Protein AF-A0A1G5F2G3-F1 (afdb_monomer)

pLDDT: mean 76.75, std 15.86, range [39.38, 96.19]

Secondary structure (DSSP, 8-state):
--HHHHHHHHHHHHHHHHHHHHHHHHHHHHHHHHHHHHHHHHHHHHHHHHHHHHHHHHHHHHHHHHHHHHHT-HHHHHHHHHHHHHHHHHHHHHHHHHHHHHHHHHHHHHHHHSSSTT-S---

Radius of gyration: 28.71 Å; Cα contacts (8 Å, |Δi|>4): 21; chains: 1; bounding box: 71×32×65 Å

Sequence (123 aa):
MSKSIKENFEDLSSTAKGYLESSIAYYKLDFFKKMMKITIDASHKLILAFFLLIGLLFISVAASIYIGNLVGSLSAGYLIMGGFYLILVVVSALTLKPVLRKIILQRASKSYFNDKNEIETDE

Mean predicted aligned error: 15.04 Å

Solvent-accessible surface area (backbone atoms only — not comparable to full-atom values): 6756 Å² total; per-residue (Å²): 130,67,67,63,58,54,54,53,49,53,54,48,52,54,52,50,49,57,53,45,59,65,51,45,61,58,47,56,51,52,51,50,52,52,52,52,51,49,51,52,53,50,50,54,50,49,55,52,49,49,55,49,50,52,53,49,50,53,51,51,52,50,50,22,49,53,48,0,59,75,73,73,34,57,70,58,13,48,52,53,48,51,51,51,51,52,52,50,50,54,53,46,58,65,52,47,56,58,50,51,50,49,54,52,48,53,56,51,45,55,62,57,55,68,64,56,79,78,75,76,78,95,125

Structure (mmCIF, N/CA/C/O backbone):
data_AF-A0A1G5F2G3-F1
#
_entry.id   AF-A0A1G5F2G3-F1
#
loop_
_atom_site.group_PDB
_atom_site.id
_atom_site.type_symbol
_atom_site.label_atom_id
_atom_site.label_alt_id
_atom_site.label_comp_id
_atom_site.label_asym_id
_atom_site.label_entity_id
_atom_site.label_seq_id
_atom_site.pdbx_PDB_ins_code
_atom_site.Cartn_x
_atom_site.Cartn_y
_atom_site.Cartn_z
_atom_site.occupancy
_atom_site.B_iso_or_equiv
_atom_site.auth_seq_id
_atom_site.auth_comp_id
_atom_site.auth_asym_id
_atom_site.auth_atom_id
_atom_site.pdbx_PDB_model_num
ATOM 1 N N . MET A 1 1 ? -54.123 11.818 38.159 1.00 49.19 1 MET A N 1
ATOM 2 C CA . MET A 1 1 ? -53.320 10.666 37.688 1.00 49.19 1 MET A CA 1
ATOM 3 C C . MET A 1 1 ? -51.927 11.047 37.151 1.00 49.19 1 MET A C 1
ATOM 5 O O . MET A 1 1 ? -51.162 10.155 36.839 1.00 49.19 1 MET A O 1
ATOM 9 N N . SER A 1 2 ? -51.538 12.332 37.087 1.00 52.75 2 SER A N 1
ATOM 10 C CA . SER A 1 2 ? -50.231 12.770 36.546 1.00 52.75 2 SER A CA 1
ATOM 11 C C . SER A 1 2 ? -49.096 12.928 37.574 1.00 52.75 2 SER A C 1
ATOM 13 O O . SER A 1 2 ? -47.935 12.975 37.179 1.00 52.75 2 SER A O 1
ATOM 15 N N . LYS A 1 3 ? -49.397 13.008 38.881 1.00 54.47 3 LYS A N 1
ATOM 16 C CA . LYS A 1 3 ? -48.377 13.180 39.937 1.00 54.47 3 LYS A CA 1
ATOM 17 C C . LYS A 1 3 ? -47.494 11.940 40.131 1.00 54.47 3 LYS A C 1
ATOM 19 O O . LYS A 1 3 ? -46.287 12.086 40.259 1.00 54.47 3 LYS A O 1
ATOM 24 N N . SER A 1 4 ? -48.072 10.744 40.031 1.00 57.44 4 SER A N 1
ATOM 25 C CA . SER A 1 4 ? -47.346 9.483 40.216 1.00 57.44 4 SER A CA 1
ATOM 26 C C . SER A 1 4 ? -46.343 9.191 39.098 1.00 57.44 4 SER A C 1
ATOM 28 O O . SER A 1 4 ? -45.301 8.605 39.359 1.00 57.44 4 SER A O 1
ATOM 30 N N . ILE A 1 5 ? -46.607 9.612 37.856 1.00 60.41 5 ILE A N 1
ATOM 31 C CA . ILE A 1 5 ? -45.654 9.422 36.748 1.00 60.41 5 ILE A CA 1
ATOM 32 C C . ILE A 1 5 ? -44.400 10.273 36.961 1.00 60.41 5 ILE A C 1
ATOM 34 O O . ILE A 1 5 ? -43.304 9.812 36.667 1.00 60.41 5 ILE A O 1
ATOM 38 N N . LYS A 1 6 ? -44.547 11.490 37.501 1.00 65.88 6 LYS A N 1
ATOM 39 C CA . LYS A 1 6 ? -43.419 12.394 37.754 1.00 65.88 6 LYS A CA 1
ATOM 40 C C . LYS A 1 6 ? -42.512 11.884 38.876 1.00 65.88 6 LYS A C 1
ATOM 42 O O . LYS A 1 6 ? -41.305 11.870 38.689 1.00 65.88 6 LYS A O 1
ATOM 47 N N . GLU A 1 7 ? -43.100 11.402 39.971 1.00 64.31 7 GLU A N 1
ATOM 48 C CA . GLU A 1 7 ? -42.361 10.816 41.101 1.00 64.31 7 GLU A CA 1
ATOM 49 C C . GLU A 1 7 ? -41.617 9.535 40.687 1.00 64.31 7 GLU A C 1
ATOM 51 O O . GLU A 1 7 ? -40.424 9.408 40.942 1.00 64.31 7 GLU A O 1
ATOM 56 N N . ASN A 1 8 ? -42.260 8.648 39.915 1.00 63.78 8 ASN A N 1
ATOM 57 C CA . ASN A 1 8 ? -41.592 7.458 39.373 1.00 63.78 8 ASN A CA 1
ATOM 58 C C . ASN A 1 8 ? -40.461 7.801 38.387 1.00 63.78 8 ASN A C 1
ATOM 60 O O . ASN A 1 8 ? -39.469 7.082 38.318 1.00 63.78 8 ASN A O 1
ATOM 64 N N . PHE A 1 9 ? -40.582 8.889 37.618 1.00 66.44 9 PHE A N 1
ATOM 65 C CA . PHE A 1 9 ? -39.520 9.334 36.706 1.00 66.44 9 PHE A CA 1
ATOM 66 C C . PHE A 1 9 ? -38.307 9.903 37.456 1.00 66.44 9 PHE A C 1
ATOM 68 O O . PHE A 1 9 ? -37.170 9.763 37.006 1.00 66.44 9 PHE A O 1
ATOM 75 N N . GLU A 1 10 ? -38.546 10.546 38.597 1.00 66.50 10 GLU A N 1
ATOM 76 C CA . GLU A 1 10 ? -37.519 11.162 39.437 1.00 66.50 10 GLU A CA 1
ATOM 77 C C . GLU A 1 10 ? -36.732 10.097 40.226 1.00 66.50 10 GLU A C 1
ATOM 79 O O . GLU A 1 10 ? -35.496 10.138 40.244 1.00 66.50 10 GLU A O 1
ATOM 84 N N . ASP A 1 11 ? -37.419 9.065 40.730 1.00 64.94 11 ASP A N 1
ATOM 85 C CA . ASP A 1 11 ? -36.814 7.888 41.375 1.00 64.94 11 ASP A CA 1
ATOM 86 C C . ASP A 1 11 ? -36.101 6.948 40.387 1.00 64.94 11 ASP A C 1
ATOM 88 O O . ASP A 1 11 ? -35.052 6.370 40.695 1.00 64.94 11 ASP A O 1
ATOM 92 N N . LEU A 1 12 ? -36.610 6.830 39.156 1.00 62.62 12 LEU A N 1
ATOM 93 C CA . LEU A 1 12 ? -35.933 6.079 38.096 1.00 62.62 12 LEU A CA 1
ATOM 94 C C . LEU A 1 12 ? -34.651 6.790 37.637 1.00 62.62 12 LEU A C 1
ATOM 96 O O . LEU A 1 12 ? -33.635 6.140 37.407 1.00 62.62 12 LEU A O 1
ATOM 100 N N . SER A 1 13 ? -34.663 8.125 37.567 1.00 64.81 13 SER A N 1
ATOM 101 C CA . SER A 1 13 ? -33.477 8.952 37.295 1.00 64.81 13 SER A CA 1
ATOM 102 C C . SER A 1 13 ? -32.416 8.827 38.396 1.00 64.81 13 SER A C 1
ATOM 104 O O . SER A 1 13 ? -31.224 8.724 38.093 1.00 64.81 13 SER A O 1
ATOM 106 N N . SER A 1 14 ? -32.823 8.819 39.671 1.00 62.28 14 SER A N 1
ATOM 107 C CA . SER A 1 14 ? -31.893 8.707 40.803 1.00 62.28 14 SER A CA 1
ATOM 108 C C . SER A 1 14 ? -31.253 7.315 40.881 1.00 62.28 14 SER A C 1
ATOM 110 O O . SER A 1 14 ? -30.034 7.199 41.025 1.00 62.28 14 SER A O 1
ATOM 112 N N . THR A 1 15 ? -32.042 6.261 40.658 1.00 61.03 15 THR A N 1
ATOM 113 C CA . THR A 1 15 ? -31.562 4.874 40.621 1.00 61.03 15 THR A CA 1
ATOM 114 C C . THR A 1 15 ? -30.669 4.629 39.401 1.00 61.03 15 THR A C 1
ATOM 116 O O . THR A 1 15 ? -29.587 4.055 39.529 1.00 61.03 15 THR A O 1
ATOM 119 N N . ALA A 1 16 ? -31.046 5.141 38.224 1.00 61.25 16 ALA A N 1
ATOM 120 C CA . ALA A 1 16 ? -30.221 5.058 37.020 1.00 61.25 16 ALA A CA 1
ATOM 121 C C . ALA A 1 16 ? -28.876 5.791 37.178 1.00 61.25 16 ALA A C 1
ATOM 123 O O . ALA A 1 16 ? -27.852 5.289 36.716 1.00 61.25 16 ALA A O 1
ATOM 124 N N . LYS A 1 17 ? -28.843 6.937 37.876 1.00 61.25 17 LYS A N 1
ATOM 125 C CA . LYS A 1 17 ? -27.594 7.646 38.210 1.00 61.25 17 LYS A CA 1
ATOM 126 C C . LYS A 1 17 ? -26.667 6.816 39.101 1.00 61.25 17 LYS A C 1
ATOM 128 O O . LYS A 1 17 ? -25.483 6.726 38.787 1.00 61.25 17 LYS A O 1
ATOM 133 N N . GLY A 1 18 ? -27.192 6.171 40.146 1.00 60.81 18 GLY A N 1
ATOM 134 C CA . GLY A 1 18 ? -26.396 5.312 41.037 1.00 60.81 18 GLY A CA 1
ATOM 135 C C . GLY A 1 18 ? -25.825 4.070 40.337 1.00 60.81 18 GLY A C 1
ATOM 136 O O . GLY A 1 18 ? -24.675 3.690 40.564 1.00 60.81 18 GLY A O 1
ATOM 137 N N . TYR A 1 19 ? -26.585 3.476 39.410 1.00 55.88 19 TYR A N 1
ATOM 138 C CA . TYR A 1 19 ? -26.115 2.359 3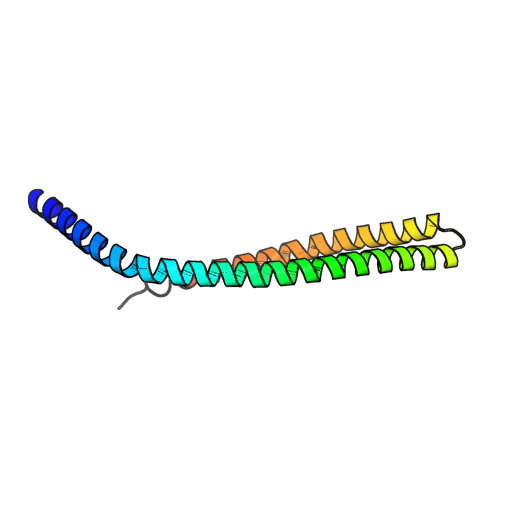8.579 1.00 55.88 19 TYR A CA 1
ATOM 139 C C . TYR A 1 19 ? -25.075 2.788 37.531 1.00 55.88 19 TYR A C 1
ATOM 141 O O . TYR A 1 19 ? -24.118 2.050 37.268 1.00 55.88 19 TYR A O 1
ATOM 149 N N . LEU A 1 20 ? -25.222 3.986 36.954 1.00 57.25 20 LEU A N 1
ATOM 150 C CA . LEU A 1 20 ? -24.245 4.563 36.029 1.00 57.25 20 LEU A CA 1
ATOM 151 C C . LEU A 1 20 ? -22.928 4.896 36.736 1.00 57.25 20 LEU A C 1
ATOM 153 O O . LEU A 1 20 ? -21.874 4.561 36.207 1.00 57.25 20 LEU A O 1
ATOM 157 N N . GLU A 1 21 ? -22.959 5.476 37.937 1.00 59.91 21 GLU A N 1
ATOM 158 C CA . GLU A 1 21 ? -21.746 5.779 38.712 1.00 59.91 21 GLU A CA 1
ATOM 159 C C . GLU A 1 21 ? -20.921 4.526 39.031 1.00 59.91 21 GLU A C 1
ATOM 161 O O . GLU A 1 21 ? -19.700 4.526 38.849 1.00 59.91 21 GLU A O 1
ATOM 166 N N . SER A 1 22 ? -21.580 3.432 39.425 1.00 55.78 22 SER A N 1
ATOM 167 C CA . SER A 1 22 ? -20.900 2.165 39.723 1.00 55.78 22 SER A CA 1
ATOM 168 C C . SER A 1 22 ? -20.356 1.476 38.456 1.00 55.78 22 SER A C 1
ATOM 170 O O . SER A 1 22 ? -19.255 0.921 38.456 1.00 55.78 22 SER A O 1
ATOM 172 N N . SER A 1 23 ? -21.070 1.592 37.330 1.00 58.59 23 SER A N 1
ATOM 173 C CA . SER A 1 23 ? -20.673 0.995 36.044 1.00 58.59 23 SER A CA 1
ATOM 174 C C . SER A 1 23 ? -19.595 1.801 35.298 1.00 58.59 23 SER A C 1
ATOM 176 O O . SER A 1 23 ? -18.793 1.229 34.554 1.00 58.59 23 SER A O 1
ATOM 178 N N . ILE A 1 24 ? -19.526 3.122 35.510 1.00 61.28 24 ILE A N 1
ATOM 179 C CA . ILE A 1 24 ? -18.561 4.036 34.872 1.00 61.28 24 ILE A CA 1
ATOM 180 C C . ILE A 1 24 ? -17.123 3.737 35.301 1.00 61.28 24 ILE A C 1
ATOM 182 O O . ILE A 1 24 ? -16.220 3.793 34.466 1.00 61.28 24 ILE A O 1
ATOM 186 N N . ALA A 1 25 ? -16.883 3.407 36.573 1.00 62.31 25 ALA A N 1
ATOM 187 C CA . ALA A 1 25 ? -15.528 3.181 37.079 1.00 62.31 25 ALA A CA 1
ATOM 188 C C . ALA A 1 25 ? -14.849 1.972 36.408 1.00 62.31 25 ALA A C 1
ATOM 190 O O . ALA A 1 25 ? -13.696 2.061 35.978 1.00 62.3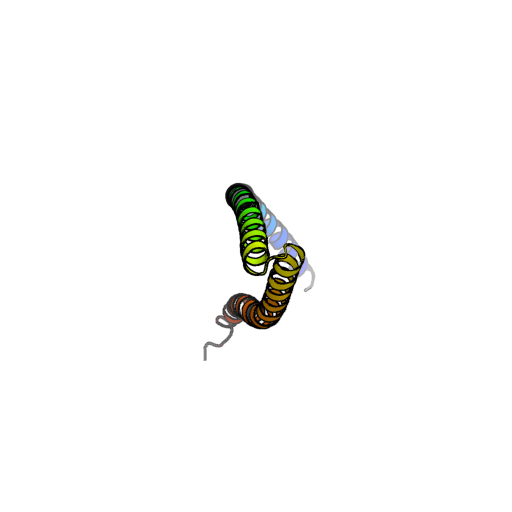1 25 ALA A O 1
ATOM 191 N N . TYR A 1 26 ? -15.586 0.870 36.241 1.00 62.72 26 TYR A N 1
ATOM 192 C CA . TYR A 1 26 ? -15.100 -0.325 35.549 1.00 62.72 26 TYR A CA 1
ATOM 193 C C . TYR A 1 26 ? -14.938 -0.099 34.044 1.00 62.72 26 TYR A C 1
ATOM 195 O O . TYR A 1 26 ? -13.897 -0.445 33.478 1.00 62.72 26 TYR A O 1
ATOM 203 N N . TYR A 1 27 ? -15.913 0.550 33.400 1.00 65.81 27 TYR A N 1
ATOM 204 C CA . TYR A 1 27 ? -15.828 0.846 31.971 1.00 65.81 27 TYR A CA 1
ATOM 205 C C . TYR A 1 27 ? -14.680 1.798 31.637 1.00 65.81 27 TYR A C 1
ATOM 207 O O . TYR A 1 27 ? -14.001 1.601 30.634 1.00 65.81 27 TYR A O 1
ATOM 215 N N . LYS A 1 28 ? -14.401 2.795 32.483 1.00 69.69 28 LYS A N 1
ATOM 216 C CA . LYS A 1 28 ? -13.307 3.752 32.269 1.00 69.69 28 LYS A CA 1
ATOM 217 C C . LYS A 1 28 ? -11.945 3.055 32.206 1.00 69.69 28 LYS A C 1
ATOM 219 O O . LYS A 1 28 ? -11.119 3.418 31.370 1.00 69.69 28 LYS A O 1
ATOM 224 N N . LEU A 1 29 ? -11.719 2.034 33.037 1.00 71.56 29 LEU A N 1
ATOM 225 C CA . LEU A 1 29 ? -10.456 1.296 33.058 1.00 71.56 29 LEU A CA 1
ATOM 226 C C . LEU A 1 29 ? -10.366 0.242 31.945 1.00 71.56 29 LEU A C 1
ATOM 228 O O . LEU A 1 29 ? -9.301 0.092 31.343 1.00 71.56 29 LEU A O 1
ATOM 232 N N . ASP A 1 30 ? -11.460 -0.462 31.644 1.00 74.31 30 ASP A N 1
ATOM 233 C CA . ASP A 1 30 ? -11.481 -1.449 30.558 1.00 74.31 30 ASP A CA 1
ATOM 234 C C . ASP A 1 30 ? -11.374 -0.780 29.179 1.00 74.31 30 ASP A C 1
ATOM 236 O O . ASP A 1 30 ? -10.539 -1.178 28.364 1.00 74.31 30 ASP A O 1
ATOM 240 N N . PHE A 1 31 ? -12.101 0.323 28.948 1.00 77.62 31 PHE A N 1
ATOM 241 C CA . PHE A 1 31 ? -11.927 1.145 27.748 1.00 77.62 31 PHE A CA 1
ATOM 242 C C . PHE A 1 31 ? -10.495 1.653 27.628 1.00 77.62 31 PHE A C 1
ATOM 244 O O . PHE A 1 31 ? -9.909 1.541 26.556 1.00 77.62 31 PHE A O 1
ATOM 251 N N . PHE A 1 32 ? -9.899 2.165 28.707 1.00 80.12 32 PHE A N 1
ATOM 252 C CA . PHE A 1 32 ? -8.522 2.654 28.666 1.00 80.12 32 PHE A CA 1
ATOM 253 C C . PHE A 1 32 ? -7.525 1.545 28.300 1.00 80.12 32 PHE A C 1
ATOM 255 O O . PHE A 1 32 ? -6.696 1.726 27.407 1.00 80.12 32 PHE A O 1
ATOM 262 N N . LYS A 1 33 ? -7.644 0.359 28.912 1.00 80.25 33 LYS A N 1
ATOM 263 C CA . LYS A 1 33 ? -6.814 -0.808 28.571 1.00 80.25 33 LYS A CA 1
ATOM 264 C C . LYS A 1 33 ? -7.002 -1.241 27.119 1.00 80.25 33 LYS A C 1
ATOM 266 O O . LYS A 1 33 ? -6.022 -1.521 26.429 1.00 80.25 33 LYS A O 1
ATOM 271 N N . LYS A 1 34 ? -8.245 -1.278 26.637 1.00 80.62 34 LYS A N 1
ATOM 272 C CA . LYS A 1 34 ? -8.579 -1.680 25.267 1.00 80.62 34 LYS A CA 1
ATOM 273 C C . LYS A 1 34 ? -8.044 -0.681 24.246 1.00 80.62 34 LYS A C 1
ATOM 275 O O . LYS A 1 34 ? -7.443 -1.097 23.262 1.00 80.62 34 LYS A O 1
ATOM 280 N N . MET A 1 35 ? -8.176 0.616 24.519 1.00 80.19 35 MET A N 1
ATOM 281 C CA . MET A 1 35 ? -7.606 1.693 23.708 1.00 80.19 35 MET A CA 1
ATOM 282 C C . MET A 1 35 ? -6.084 1.592 23.657 1.00 80.19 35 MET A C 1
ATOM 284 O O . MET A 1 35 ? -5.522 1.589 22.569 1.00 80.19 35 MET A O 1
ATOM 288 N N . MET A 1 36 ? -5.412 1.413 24.801 1.00 82.62 36 MET A N 1
ATOM 289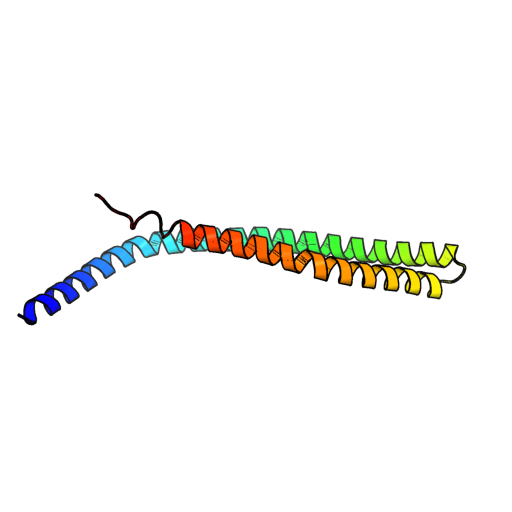 C CA . MET A 1 36 ? -3.959 1.227 24.816 1.00 82.62 36 MET A CA 1
ATOM 290 C C . MET A 1 36 ? -3.528 -0.010 24.025 1.00 82.62 36 MET A C 1
ATOM 292 O O . MET A 1 36 ? -2.603 0.081 23.225 1.00 82.62 36 MET A O 1
ATOM 296 N N . LYS A 1 37 ? -4.216 -1.147 24.180 1.00 83.56 37 LYS A N 1
ATOM 297 C CA . LYS A 1 37 ? -3.904 -2.366 23.423 1.00 83.56 37 LYS A CA 1
ATOM 298 C C . LYS A 1 37 ? -4.086 -2.167 21.918 1.00 83.56 37 LYS A C 1
ATOM 300 O O . LYS A 1 37 ? -3.217 -2.560 21.148 1.00 83.56 37 LYS A O 1
ATOM 305 N N . ILE A 1 38 ? -5.174 -1.514 21.504 1.00 84.75 38 ILE A N 1
ATOM 306 C CA . ILE A 1 38 ? -5.409 -1.162 20.098 1.00 84.75 38 ILE A CA 1
ATOM 307 C C . ILE A 1 38 ? -4.294 -0.251 19.591 1.00 84.75 38 ILE A C 1
ATOM 309 O O . ILE A 1 38 ? -3.759 -0.515 18.522 1.00 84.75 38 ILE A O 1
ATOM 313 N N . THR A 1 39 ? -3.913 0.779 20.346 1.00 87.88 39 THR A N 1
AT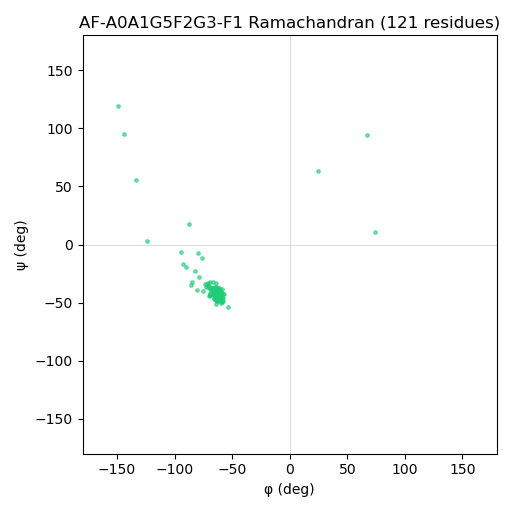OM 314 C CA . THR A 1 39 ? -2.843 1.707 19.958 1.00 87.88 39 THR A CA 1
ATOM 315 C C . THR A 1 39 ? -1.500 0.999 19.831 1.00 87.88 39 THR A C 1
ATOM 317 O O . THR A 1 39 ? -0.787 1.239 18.860 1.00 87.88 39 THR A O 1
ATOM 320 N N . ILE A 1 40 ? -1.160 0.104 20.760 1.00 89.19 40 ILE A N 1
ATOM 321 C CA . ILE A 1 40 ? 0.087 -0.671 20.727 1.00 89.19 40 ILE A CA 1
ATOM 322 C C . ILE A 1 40 ? 0.103 -1.595 19.505 1.00 89.19 40 ILE A C 1
ATOM 324 O O . ILE A 1 40 ? 1.041 -1.544 18.709 1.00 89.19 40 ILE A O 1
ATOM 328 N N . ASP A 1 41 ? -0.960 -2.378 19.300 1.00 89.56 41 ASP A N 1
ATOM 329 C CA . ASP A 1 41 ? -1.061 -3.304 18.168 1.00 89.56 41 ASP A CA 1
ATOM 330 C C . ASP A 1 41 ? -1.104 -2.560 16.826 1.00 89.56 41 ASP A C 1
ATOM 332 O O . ASP A 1 41 ? -0.498 -2.999 15.847 1.00 89.56 41 ASP A O 1
ATOM 336 N N . ALA A 1 42 ? -1.831 -1.442 16.755 1.00 90.44 42 ALA A N 1
ATOM 337 C CA . ALA A 1 42 ? -1.903 -0.595 15.570 1.00 90.44 42 ALA A CA 1
ATOM 338 C C . ALA A 1 42 ? -0.542 0.026 15.258 1.00 90.44 42 ALA A C 1
ATOM 340 O O . ALA A 1 42 ? -0.116 -0.031 14.109 1.00 90.44 42 ALA A O 1
ATOM 341 N N . SER A 1 43 ? 0.163 0.545 16.265 1.00 93.19 43 SER A N 1
ATOM 342 C CA . SER A 1 43 ? 1.499 1.120 16.090 1.00 93.19 43 SER A CA 1
ATOM 343 C C . SER A 1 43 ? 2.484 0.059 15.615 1.00 93.19 43 SER A C 1
ATOM 345 O O . SER A 1 43 ? 3.152 0.261 14.609 1.00 93.19 43 SER A O 1
ATOM 347 N N . HIS A 1 44 ? 2.528 -1.112 16.255 1.00 91.94 44 HIS A N 1
ATOM 348 C CA . HIS A 1 44 ? 3.422 -2.189 15.829 1.00 91.94 44 HIS A CA 1
ATOM 349 C C . HIS A 1 44 ? 3.152 -2.620 14.379 1.00 91.94 44 HIS A C 1
ATOM 351 O O . HIS A 1 44 ? 4.078 -2.705 13.570 1.00 91.94 44 HIS A O 1
ATOM 357 N N . LYS A 1 45 ? 1.876 -2.813 14.016 1.00 93.69 45 LYS A N 1
ATOM 358 C CA . LYS A 1 45 ? 1.479 -3.130 12.636 1.00 93.69 45 LYS A CA 1
ATOM 359 C C . LYS A 1 45 ? 1.807 -2.007 11.656 1.00 93.69 45 LYS A C 1
ATOM 361 O O . LYS A 1 45 ? 2.215 -2.305 10.540 1.00 93.69 45 LYS A O 1
ATOM 366 N N . LEU A 1 46 ? 1.657 -0.745 12.054 1.00 93.69 46 LEU A N 1
ATOM 367 C CA . LEU A 1 46 ? 1.991 0.414 11.230 1.00 93.69 46 LEU A CA 1
ATOM 368 C C . LEU A 1 46 ? 3.491 0.463 10.933 1.00 93.69 46 LEU A C 1
ATOM 370 O O . LEU A 1 46 ? 3.865 0.600 9.772 1.00 93.69 46 LEU A O 1
ATOM 374 N N . ILE A 1 47 ? 4.339 0.298 11.954 1.00 95.06 47 ILE A N 1
ATOM 375 C CA . ILE A 1 47 ? 5.794 0.233 11.776 1.00 95.06 47 ILE A CA 1
ATOM 376 C C . ILE A 1 47 ? 6.152 -0.924 10.834 1.00 95.06 47 ILE A C 1
ATOM 378 O O . ILE A 1 47 ? 6.878 -0.720 9.863 1.00 95.06 47 ILE A O 1
ATOM 382 N N . LEU A 1 48 ? 5.618 -2.127 11.071 1.00 94.88 48 LEU A N 1
ATOM 383 C CA . LEU A 1 48 ? 5.910 -3.290 10.231 1.00 94.88 48 LEU A CA 1
ATOM 384 C C . LEU A 1 48 ? 5.468 -3.071 8.777 1.00 94.88 48 LEU A C 1
ATOM 386 O O . LEU A 1 48 ? 6.227 -3.345 7.849 1.00 94.88 48 LEU A O 1
ATOM 390 N N . ALA A 1 49 ? 4.260 -2.540 8.576 1.00 95.19 49 ALA A N 1
ATOM 391 C CA . ALA A 1 49 ? 3.735 -2.213 7.257 1.00 95.19 49 ALA A CA 1
ATOM 392 C C . ALA A 1 49 ? 4.593 -1.160 6.550 1.00 95.19 49 ALA A C 1
ATOM 394 O O . ALA A 1 49 ? 4.814 -1.269 5.349 1.00 95.19 49 ALA A O 1
ATOM 395 N N . PHE A 1 50 ? 5.113 -0.175 7.283 1.00 95.19 50 PHE A N 1
ATOM 396 C CA . PHE A 1 50 ? 5.989 0.854 6.736 1.00 95.19 50 PHE A CA 1
ATOM 397 C C . PHE A 1 50 ? 7.311 0.270 6.220 1.00 95.19 50 PHE A C 1
ATOM 399 O O . PHE A 1 50 ? 7.690 0.524 5.077 1.00 95.19 50 PHE A O 1
ATOM 406 N N . PHE A 1 51 ? 7.974 -0.577 7.013 1.00 95.81 51 PHE A N 1
ATOM 407 C CA . PHE A 1 51 ? 9.185 -1.278 6.572 1.00 95.81 51 PHE A CA 1
ATOM 408 C C . PHE A 1 51 ? 8.923 -2.191 5.372 1.00 95.81 51 PHE A C 1
ATOM 410 O O . PHE A 1 51 ? 9.704 -2.204 4.420 1.00 95.81 51 PHE A O 1
ATOM 417 N N . LEU A 1 52 ? 7.807 -2.923 5.387 1.00 96.19 52 LEU A N 1
ATOM 418 C CA . LEU A 1 52 ? 7.414 -3.790 4.280 1.00 96.19 52 LEU A CA 1
ATOM 419 C C . LEU A 1 52 ? 7.149 -2.979 3.007 1.00 96.19 52 LEU A C 1
ATOM 421 O O . LEU A 1 52 ? 7.601 -3.368 1.935 1.00 96.19 52 LEU A O 1
ATOM 425 N N . LEU A 1 53 ? 6.476 -1.833 3.123 1.00 95.25 53 LEU A N 1
ATOM 426 C CA . LEU A 1 53 ? 6.194 -0.941 2.003 1.00 95.25 53 LEU A CA 1
ATOM 427 C C . LEU A 1 53 ? 7.483 -0.391 1.389 1.00 95.25 53 LEU A C 1
ATOM 429 O O . LEU A 1 53 ? 7.623 -0.417 0.170 1.00 95.25 53 LEU A O 1
ATOM 433 N N . ILE A 1 54 ? 8.453 0.021 2.210 1.00 95.62 54 ILE A N 1
ATOM 434 C CA . ILE A 1 54 ? 9.779 0.425 1.723 1.00 95.62 54 ILE A CA 1
ATOM 435 C C . ILE A 1 54 ? 10.451 -0.733 0.977 1.00 95.62 54 ILE A C 1
ATOM 437 O O . ILE A 1 54 ? 10.891 -0.551 -0.157 1.00 95.62 54 ILE A O 1
ATOM 441 N N . GLY A 1 55 ? 10.495 -1.930 1.569 1.00 95.81 55 GLY A N 1
ATOM 442 C CA . GLY A 1 55 ? 11.081 -3.107 0.920 1.00 95.81 55 GLY A CA 1
ATOM 443 C C . GLY A 1 55 ? 10.412 -3.431 -0.420 1.00 95.81 55 GLY A C 1
ATOM 444 O O . GLY A 1 55 ? 11.089 -3.681 -1.416 1.00 95.81 55 GLY A O 1
ATOM 445 N N . LEU A 1 56 ? 9.084 -3.344 -0.475 1.00 94.62 56 LEU A N 1
ATOM 446 C CA . LEU A 1 56 ? 8.305 -3.569 -1.687 1.00 94.62 56 LEU A CA 1
ATOM 447 C C . LEU A 1 56 ? 8.591 -2.516 -2.767 1.00 94.62 56 LEU A C 1
ATOM 449 O O . LEU A 1 56 ? 8.681 -2.870 -3.941 1.00 94.62 56 LEU A O 1
ATOM 453 N N . LEU A 1 57 ? 8.775 -1.245 -2.391 1.00 93.38 57 LEU A N 1
ATOM 454 C CA . LEU A 1 57 ? 9.172 -0.190 -3.328 1.00 93.38 57 LEU A CA 1
ATOM 455 C C . LEU A 1 57 ? 10.544 -0.479 -3.939 1.00 93.38 57 LEU A C 1
ATOM 457 O O . LEU A 1 57 ? 10.693 -0.395 -5.156 1.00 93.38 57 LEU A O 1
ATOM 461 N N . PHE A 1 58 ? 11.524 -0.884 -3.129 1.00 95.19 58 PHE A N 1
ATOM 462 C CA . PHE A 1 58 ? 12.844 -1.263 -3.641 1.00 95.19 58 PHE A CA 1
ATOM 463 C C . PHE A 1 58 ? 12.770 -2.452 -4.601 1.00 95.19 58 PHE A C 1
ATOM 465 O O . PHE A 1 58 ? 13.375 -2.410 -5.671 1.00 95.19 58 PHE A O 1
ATOM 472 N N . ILE A 1 59 ? 11.994 -3.484 -4.260 1.00 94.81 59 ILE A N 1
ATOM 473 C CA . ILE A 1 59 ? 11.780 -4.645 -5.134 1.00 94.81 59 ILE A CA 1
ATOM 474 C C . ILE A 1 59 ? 11.099 -4.226 -6.441 1.00 94.81 59 ILE A C 1
ATOM 476 O O . ILE A 1 59 ? 11.503 -4.677 -7.507 1.00 94.81 59 ILE A O 1
ATOM 480 N N . SER A 1 60 ? 10.100 -3.345 -6.381 1.00 92.81 60 SER A N 1
ATOM 481 C CA . SER A 1 60 ? 9.405 -2.821 -7.562 1.00 92.81 60 SER A CA 1
ATOM 482 C C . SER A 1 60 ? 10.356 -2.077 -8.503 1.00 92.81 60 SER A C 1
ATOM 484 O O . SER A 1 60 ? 10.396 -2.351 -9.705 1.00 92.81 60 SER A O 1
ATOM 486 N N . VAL A 1 61 ? 11.187 -1.189 -7.950 1.00 91.94 61 VAL A N 1
ATOM 487 C CA . VAL A 1 61 ? 12.204 -0.458 -8.715 1.00 91.94 61 VAL A CA 1
ATOM 488 C C . VAL A 1 61 ? 13.224 -1.427 -9.316 1.00 91.94 61 VAL A C 1
ATOM 490 O O . VAL A 1 61 ? 13.519 -1.338 -10.507 1.00 91.94 61 VAL A O 1
ATOM 493 N N . ALA A 1 62 ? 13.710 -2.396 -8.538 1.00 94.06 62 ALA A N 1
ATOM 494 C CA . ALA A 1 62 ? 14.643 -3.413 -9.016 1.00 94.06 62 ALA A CA 1
ATOM 495 C C . ALA A 1 62 ? 14.043 -4.265 -10.147 1.00 94.06 62 ALA A C 1
ATOM 497 O O . ALA A 1 62 ? 14.707 -4.497 -11.156 1.00 94.06 62 ALA A O 1
ATOM 498 N N . ALA A 1 63 ? 12.781 -4.681 -10.021 1.00 92.94 63 ALA A N 1
ATOM 499 C CA . ALA A 1 63 ? 12.068 -5.431 -11.050 1.00 92.94 63 ALA A CA 1
ATOM 500 C C . ALA A 1 63 ? 11.914 -4.615 -12.341 1.00 92.94 63 ALA A C 1
ATOM 502 O O . ALA A 1 63 ? 12.145 -5.135 -13.431 1.00 92.94 63 ALA A O 1
ATOM 503 N N . SER A 1 64 ? 11.584 -3.326 -12.223 1.00 92.75 64 SER A N 1
ATOM 504 C CA . SER A 1 64 ? 11.488 -2.421 -13.370 1.00 92.75 64 SER A CA 1
ATOM 505 C C . SER A 1 64 ? 12.828 -2.258 -14.092 1.00 92.75 64 SER A C 1
ATOM 507 O O . SER A 1 64 ? 12.886 -2.353 -15.317 1.00 92.75 64 SER A O 1
ATOM 509 N N . ILE A 1 65 ? 13.922 -2.076 -13.343 1.00 92.06 65 ILE A N 1
ATOM 510 C CA . ILE A 1 65 ? 15.276 -1.980 -13.905 1.00 92.06 65 ILE A CA 1
ATOM 511 C C . ILE A 1 65 ? 15.676 -3.298 -14.574 1.00 92.06 65 ILE A C 1
ATOM 513 O O . ILE A 1 65 ? 16.208 -3.282 -15.681 1.00 92.06 65 ILE A O 1
ATOM 517 N N . TYR A 1 66 ? 15.395 -4.439 -13.942 1.00 93.62 66 TYR A N 1
ATOM 518 C CA . TYR A 1 66 ? 15.700 -5.757 -14.496 1.00 93.62 66 TYR A CA 1
ATOM 519 C C . TYR A 1 66 ? 14.986 -5.989 -15.832 1.00 93.62 66 TYR A C 1
ATOM 521 O O . TYR A 1 66 ? 15.625 -6.337 -16.824 1.00 93.62 66 TYR A O 1
ATOM 529 N N . ILE A 1 67 ? 13.680 -5.716 -15.890 1.00 91.50 67 ILE A N 1
ATOM 530 C CA . ILE A 1 67 ? 12.897 -5.818 -17.127 1.00 91.50 67 ILE A CA 1
ATOM 531 C C . ILE A 1 67 ? 13.392 -4.801 -18.160 1.00 91.50 67 ILE A C 1
ATOM 533 O O . ILE A 1 67 ? 13.548 -5.143 -19.328 1.00 91.50 67 ILE A O 1
ATOM 537 N N . GLY A 1 68 ? 13.698 -3.572 -17.743 1.00 92.25 68 GLY A N 1
ATOM 538 C CA . GLY A 1 68 ? 14.248 -2.544 -18.625 1.00 92.25 68 GLY A CA 1
ATOM 539 C C . GLY A 1 68 ? 15.573 -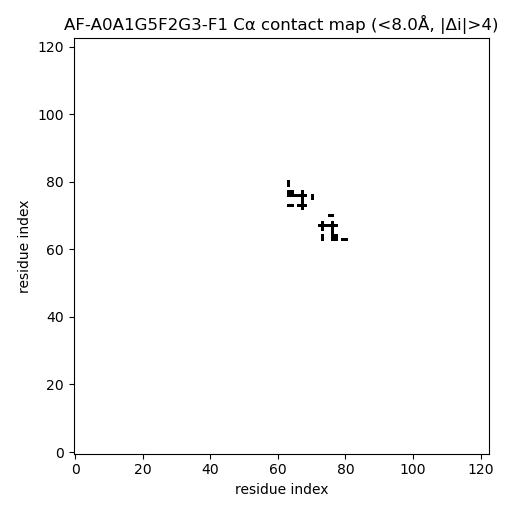2.958 -19.264 1.00 92.25 68 GLY A C 1
ATOM 540 O O . GLY A 1 68 ? 15.760 -2.768 -20.463 1.00 92.25 68 GLY A O 1
ATOM 541 N N . ASN A 1 69 ? 16.460 -3.596 -18.499 1.00 91.38 69 ASN A N 1
ATOM 542 C CA . ASN A 1 69 ? 17.721 -4.128 -19.009 1.00 91.38 69 ASN A CA 1
ATOM 543 C C . ASN A 1 69 ? 17.505 -5.294 -19.986 1.00 91.38 69 ASN A C 1
ATOM 545 O O . ASN A 1 69 ? 18.201 -5.362 -20.994 1.00 91.38 69 ASN A O 1
ATOM 549 N N . LEU A 1 70 ? 16.522 -6.170 -19.740 1.00 90.31 70 LEU A N 1
ATOM 550 C CA . LEU A 1 70 ? 16.173 -7.260 -20.664 1.00 90.31 70 LEU A CA 1
ATOM 551 C C . LEU A 1 70 ? 15.615 -6.750 -21.998 1.00 90.31 70 LEU A C 1
ATOM 553 O O . LEU A 1 70 ? 15.918 -7.311 -23.046 1.00 90.31 70 LEU A O 1
ATOM 557 N N . VAL A 1 71 ? 14.817 -5.681 -21.964 1.00 89.88 71 VAL A N 1
ATOM 558 C CA . VAL A 1 71 ? 14.270 -5.037 -23.171 1.00 89.88 71 VAL A CA 1
ATOM 559 C C . VAL A 1 71 ? 15.310 -4.120 -23.846 1.00 89.88 71 VAL A C 1
ATOM 561 O O . VAL A 1 71 ? 15.086 -3.631 -24.950 1.00 89.88 71 VAL A O 1
ATOM 564 N N . GLY A 1 72 ? 16.468 -3.892 -23.216 1.00 88.31 72 GLY A N 1
ATOM 565 C CA . GLY A 1 72 ? 17.520 -3.003 -23.719 1.00 88.31 72 GLY A CA 1
ATOM 566 C C . GLY A 1 72 ? 17.196 -1.510 -23.577 1.00 88.31 72 GLY A C 1
ATOM 567 O O . GLY A 1 72 ? 17.893 -0.670 -24.140 1.00 88.31 72 GLY A O 1
ATOM 568 N N . SER A 1 73 ? 16.143 -1.161 -22.831 1.00 87.75 73 SER A N 1
ATOM 569 C CA . SER A 1 73 ? 15.737 0.216 -22.552 1.00 87.75 73 SER A CA 1
ATOM 570 C C . SER A 1 73 ? 15.061 0.323 -21.187 1.00 87.75 73 SER A C 1
ATOM 572 O O . SER A 1 73 ? 13.986 -0.237 -20.955 1.00 87.75 73 SER A O 1
ATOM 574 N N . LEU A 1 74 ? 15.654 1.118 -20.291 1.00 87.69 74 LEU A N 1
ATOM 575 C CA . LEU A 1 74 ? 15.088 1.402 -18.967 1.00 87.69 74 LEU A CA 1
ATOM 576 C C . LEU A 1 74 ? 13.693 2.035 -19.066 1.00 87.69 74 LEU A C 1
ATOM 578 O O . LEU A 1 74 ? 12.801 1.679 -18.298 1.00 87.69 74 LEU A O 1
ATOM 582 N N . SER A 1 75 ? 13.478 2.917 -20.046 1.00 89.81 75 SER A N 1
ATOM 583 C CA . SER A 1 75 ? 12.186 3.568 -20.289 1.00 89.81 75 SER A CA 1
ATOM 584 C C . SER A 1 75 ? 11.083 2.552 -20.585 1.00 89.81 75 SER A C 1
ATOM 586 O O . SER A 1 75 ? 9.974 2.679 -20.069 1.00 89.81 75 SER A O 1
ATOM 588 N N . ALA A 1 76 ? 11.395 1.517 -21.372 1.00 89.06 76 ALA A N 1
ATOM 589 C CA . ALA A 1 76 ? 10.452 0.447 -21.679 1.00 89.06 76 ALA A CA 1
ATOM 590 C C . ALA A 1 76 ? 10.136 -0.408 -20.438 1.00 89.06 76 ALA A C 1
ATOM 592 O O . ALA A 1 76 ? 8.980 -0.767 -20.227 1.00 89.06 76 ALA A O 1
ATOM 593 N N . GLY A 1 77 ? 11.131 -0.663 -19.579 1.00 89.88 77 GLY A N 1
ATOM 594 C CA . GLY A 1 77 ? 10.944 -1.365 -18.302 1.00 89.88 77 GLY A CA 1
ATOM 595 C C . GLY A 1 77 ? 9.944 -0.669 -17.378 1.00 89.88 77 GLY A C 1
ATOM 596 O O . GLY A 1 77 ? 8.988 -1.297 -16.915 1.00 89.88 77 GLY A O 1
ATOM 597 N N . TYR A 1 78 ? 10.094 0.648 -17.193 1.00 90.31 78 TYR A N 1
ATOM 598 C CA . TYR A 1 78 ? 9.146 1.444 -16.404 1.00 90.31 78 TYR A CA 1
ATOM 599 C C . TYR A 1 78 ? 7.749 1.490 -17.031 1.00 90.31 78 TYR A C 1
ATOM 601 O O . TYR A 1 78 ? 6.760 1.441 -16.302 1.00 90.31 78 TYR A O 1
ATOM 609 N N . LEU A 1 79 ? 7.647 1.542 -18.364 1.00 92.19 79 LEU A N 1
ATOM 610 C CA . LEU A 1 79 ? 6.362 1.524 -19.070 1.00 92.19 79 LEU A CA 1
ATOM 611 C C . LEU A 1 79 ? 5.606 0.207 -18.853 1.00 92.19 79 LEU A C 1
ATOM 613 O O . LEU A 1 79 ? 4.417 0.223 -18.537 1.00 92.19 79 LEU A O 1
ATOM 617 N N . I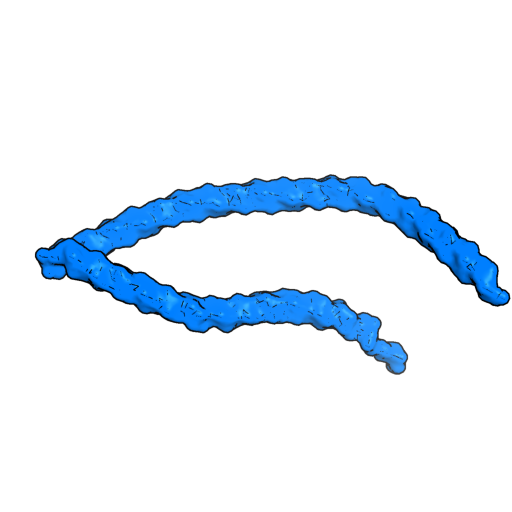LE A 1 80 ? 6.302 -0.926 -18.979 1.00 90.06 80 ILE A N 1
ATOM 618 C CA . ILE A 1 80 ? 5.726 -2.260 -18.760 1.00 90.06 80 ILE A CA 1
ATOM 619 C C . ILE A 1 80 ? 5.287 -2.411 -17.302 1.00 90.06 80 ILE A C 1
ATOM 621 O O . ILE A 1 80 ? 4.161 -2.834 -17.037 1.00 90.06 80 ILE A O 1
ATOM 625 N N . MET A 1 81 ? 6.143 -2.022 -16.353 1.00 90.88 81 MET A N 1
ATOM 626 C CA . MET A 1 81 ? 5.824 -2.134 -14.932 1.00 90.88 81 MET A CA 1
ATOM 627 C C . MET A 1 81 ? 4.678 -1.191 -14.528 1.00 90.88 81 MET A C 1
ATOM 629 O O . MET A 1 81 ? 3.778 -1.587 -13.792 1.00 90.88 81 MET A O 1
ATOM 633 N N . GLY A 1 82 ? 4.637 0.028 -15.075 1.00 89.94 82 GLY A N 1
ATOM 634 C CA . GLY A 1 82 ? 3.529 0.968 -14.890 1.00 89.94 82 GLY A CA 1
ATOM 635 C C . GLY A 1 82 ? 2.204 0.452 -15.461 1.00 89.94 82 GLY A C 1
ATOM 636 O O . GLY A 1 82 ? 1.170 0.536 -14.797 1.00 89.94 82 GLY A O 1
ATOM 637 N N . GLY A 1 83 ? 2.231 -0.153 -16.653 1.00 93.06 83 GLY A N 1
ATOM 638 C CA . GLY A 1 83 ? 1.065 -0.810 -17.248 1.00 93.06 83 GLY A CA 1
ATOM 639 C C . GLY A 1 83 ? 0.562 -1.985 -16.403 1.00 93.06 83 GLY A C 1
ATOM 640 O O . GLY A 1 83 ? -0.638 -2.111 -16.161 1.00 93.06 83 GLY A O 1
ATOM 641 N N . PHE A 1 84 ? 1.477 -2.799 -15.874 1.00 92.25 84 PHE A N 1
ATOM 642 C CA . PHE A 1 84 ? 1.145 -3.877 -14.945 1.00 92.25 84 PHE A CA 1
ATOM 643 C C . PHE A 1 84 ? 0.478 -3.354 -13.662 1.00 92.25 84 PHE A C 1
ATOM 645 O O . PHE A 1 84 ? -0.553 -3.888 -13.247 1.00 92.25 84 PHE A O 1
ATOM 652 N N . TYR A 1 85 ? 0.993 -2.268 -13.071 1.00 90.69 85 TYR A N 1
ATOM 653 C CA . TYR A 1 85 ? 0.369 -1.635 -11.905 1.00 90.69 85 TYR A CA 1
ATOM 654 C C . TYR A 1 85 ? -1.033 -1.088 -12.200 1.00 90.69 85 TYR A C 1
ATOM 656 O O . TYR A 1 85 ? -1.924 -1.237 -11.364 1.00 90.69 85 TYR A O 1
ATOM 664 N N . LEU A 1 86 ? -1.267 -0.516 -13.386 1.00 92.88 86 LEU A N 1
ATOM 665 C CA . LEU A 1 86 ? -2.605 -0.077 -13.797 1.00 92.88 86 LEU A CA 1
ATOM 666 C C . LEU A 1 86 ? -3.597 -1.241 -13.860 1.00 92.88 86 LEU A C 1
ATOM 668 O O . LEU A 1 86 ? -4.701 -1.137 -13.323 1.00 92.88 86 LEU A O 1
ATOM 672 N N . ILE A 1 87 ? -3.199 -2.363 -14.462 1.00 93.62 87 ILE A N 1
ATOM 673 C CA . ILE A 1 87 ? -4.035 -3.570 -14.518 1.00 93.62 87 ILE A CA 1
ATOM 674 C C . ILE A 1 87 ? -4.328 -4.075 -13.099 1.00 93.62 87 ILE A C 1
ATOM 676 O O . ILE A 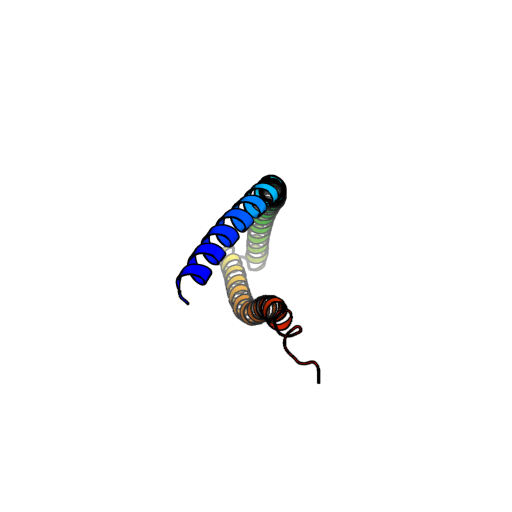1 87 ? -5.481 -4.361 -12.774 1.00 93.62 87 ILE A O 1
ATOM 680 N N . LEU A 1 88 ? -3.316 -4.118 -12.227 1.00 91.31 88 LEU A N 1
ATOM 681 C CA . LEU A 1 88 ? -3.476 -4.492 -10.820 1.00 91.31 88 LEU A CA 1
ATOM 682 C C . LEU A 1 88 ? -4.490 -3.610 -10.085 1.00 91.31 88 LEU A C 1
ATOM 684 O O . LEU A 1 88 ? -5.312 -4.133 -9.330 1.00 91.31 88 LEU A O 1
ATOM 688 N N . VAL A 1 89 ? -4.468 -2.293 -10.311 1.00 89.62 89 VAL A N 1
ATOM 689 C CA . VAL A 1 89 ? -5.439 -1.357 -9.726 1.00 89.62 89 VAL A CA 1
ATOM 690 C C . VAL A 1 89 ? -6.852 -1.656 -10.218 1.00 89.62 89 VAL A C 1
ATOM 692 O O . VAL A 1 89 ? -7.771 -1.717 -9.403 1.00 89.62 89 VAL A O 1
ATOM 695 N N . VAL A 1 90 ? -7.040 -1.896 -11.517 1.00 91.06 90 VAL A N 1
ATOM 696 C CA . VAL A 1 90 ? -8.358 -2.227 -12.085 1.00 91.06 90 VAL A CA 1
ATOM 697 C C . VAL A 1 90 ? -8.895 -3.534 -11.496 1.00 91.06 90 VAL A C 1
ATOM 699 O O . VAL A 1 90 ? -10.025 -3.572 -11.006 1.00 91.06 90 VAL A O 1
ATOM 702 N N . VAL A 1 91 ? -8.079 -4.590 -11.463 1.00 89.12 91 VAL A N 1
ATOM 703 C CA . VAL A 1 91 ? -8.457 -5.890 -10.879 1.00 89.12 91 VAL A CA 1
ATOM 704 C C . VAL A 1 91 ? -8.766 -5.754 -9.385 1.00 89.12 91 VAL A C 1
ATOM 706 O O . VAL A 1 91 ? -9.771 -6.282 -8.898 1.00 89.12 91 VAL A O 1
ATOM 709 N N . SER A 1 92 ? -7.948 -4.998 -8.652 1.00 87.44 92 SER A N 1
ATOM 710 C CA . SER A 1 92 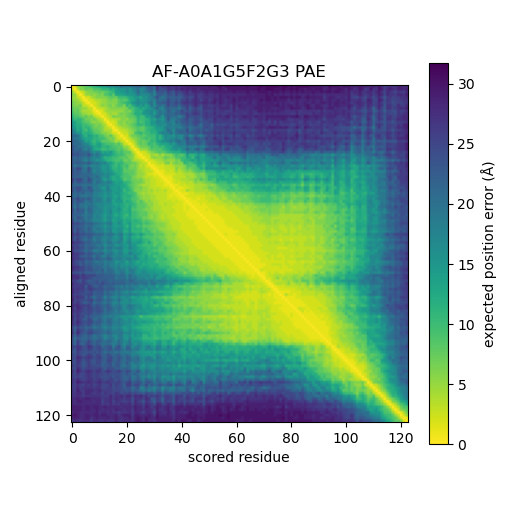? -8.169 -4.728 -7.228 1.00 87.44 92 SER A CA 1
ATOM 711 C C . SER A 1 92 ? -9.464 -3.951 -7.005 1.00 87.44 92 SER A C 1
ATOM 713 O O . SER A 1 92 ? -10.237 -4.298 -6.123 1.00 87.44 92 SER A O 1
ATOM 715 N N . ALA A 1 93 ? -9.773 -2.950 -7.830 1.00 85.25 93 ALA A N 1
ATOM 716 C CA . ALA A 1 93 ? -11.008 -2.175 -7.716 1.00 85.25 93 ALA A CA 1
ATOM 717 C C . ALA A 1 93 ? -12.267 -3.026 -7.965 1.00 85.25 93 ALA A C 1
ATOM 719 O O . ALA A 1 93 ? -13.287 -2.831 -7.296 1.00 85.25 93 ALA A O 1
ATOM 720 N N . LEU A 1 94 ? -12.201 -3.988 -8.892 1.00 85.75 94 LEU A N 1
ATOM 721 C CA . LEU A 1 94 ? -13.30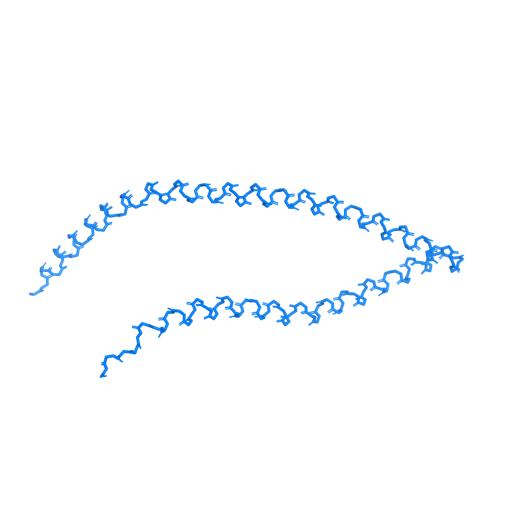6 -4.906 -9.179 1.00 85.75 94 LEU A CA 1
ATOM 722 C C . LEU A 1 94 ? -13.507 -5.951 -8.073 1.00 85.75 94 LEU A C 1
ATOM 724 O O . LEU A 1 94 ? -14.647 -6.287 -7.762 1.00 85.75 94 LEU A O 1
ATOM 728 N N . THR A 1 95 ? -12.429 -6.438 -7.451 1.00 84.12 95 THR A N 1
ATOM 729 C CA . THR A 1 95 ? -12.481 -7.469 -6.395 1.00 84.12 95 THR A CA 1
ATOM 730 C C . THR A 1 95 ? -12.718 -6.897 -4.994 1.00 84.12 95 THR A C 1
ATOM 732 O O . THR A 1 95 ? -13.448 -7.500 -4.206 1.00 84.12 95 THR A O 1
ATOM 735 N N . LEU A 1 96 ? -12.191 -5.708 -4.671 1.00 75.75 96 LEU A N 1
ATOM 736 C CA . LEU A 1 96 ? -12.388 -5.082 -3.357 1.00 75.75 96 LEU A CA 1
ATOM 737 C C . LEU A 1 96 ? -13.844 -4.685 -3.124 1.00 75.75 96 LEU A C 1
ATOM 739 O O . LEU A 1 96 ? -14.344 -4.893 -2.024 1.00 75.75 96 LEU A O 1
ATOM 743 N N . LYS A 1 97 ? -14.550 -4.150 -4.130 1.00 74.50 97 LYS A N 1
ATOM 744 C CA . LYS A 1 97 ? -15.960 -3.739 -3.982 1.00 74.50 97 LYS A CA 1
ATOM 745 C C . LYS A 1 97 ? -16.871 -4.859 -3.440 1.00 74.50 97 LYS A C 1
ATOM 747 O O . LYS A 1 97 ? -17.541 -4.625 -2.430 1.00 74.50 97 LYS A O 1
ATOM 752 N N . PRO A 1 98 ? -16.918 -6.069 -4.035 1.00 74.56 98 PRO A N 1
ATOM 753 C CA . PRO A 1 98 ? -17.754 -7.154 -3.527 1.00 74.56 98 PRO A CA 1
ATOM 754 C C . PRO A 1 98 ? -17.249 -7.724 -2.195 1.00 74.56 98 PRO A C 1
ATOM 756 O O . PRO A 1 98 ? -18.071 -8.057 -1.342 1.00 74.56 98 PRO A O 1
ATOM 759 N N . VAL A 1 99 ? -15.930 -7.796 -1.970 1.00 75.69 99 VAL A N 1
ATOM 760 C CA . VAL A 1 99 ? -15.360 -8.292 -0.703 1.00 75.69 99 VAL A CA 1
ATOM 761 C C . VAL A 1 99 ? -15.705 -7.360 0.456 1.00 75.69 99 VAL A C 1
ATOM 763 O O . VAL A 1 99 ? -16.181 -7.816 1.496 1.00 75.69 99 VAL A O 1
ATOM 766 N N . LEU A 1 100 ? -15.542 -6.050 0.265 1.00 71.56 100 LEU A N 1
ATOM 767 C CA . LEU A 1 100 ? -15.851 -5.047 1.279 1.00 71.56 100 LEU A CA 1
ATOM 768 C C . LEU A 1 100 ? -17.350 -5.031 1.586 1.00 71.56 100 LEU A C 1
ATOM 770 O O . LEU A 1 100 ? -17.738 -5.038 2.753 1.00 71.56 100 LEU A O 1
ATOM 774 N N . ARG A 1 101 ? -18.197 -5.123 0.549 1.00 71.19 101 ARG A N 1
ATOM 775 C CA . ARG A 1 101 ? -19.649 -5.258 0.721 1.00 71.19 101 ARG A CA 1
ATOM 776 C C . ARG A 1 101 ? -20.000 -6.514 1.515 1.00 71.19 101 ARG A C 1
ATOM 778 O O . ARG A 1 101 ? -20.815 -6.422 2.422 1.00 71.19 101 ARG A O 1
ATOM 785 N N . LYS A 1 102 ? -19.375 -7.662 1.232 1.00 71.50 102 LYS A N 1
ATOM 786 C CA . LYS A 1 102 ? -19.627 -8.924 1.949 1.00 71.50 102 LYS A CA 1
ATOM 787 C C . LYS A 1 102 ? -19.202 -8.849 3.418 1.00 71.50 102 LYS A C 1
ATOM 789 O O . LYS A 1 102 ? -19.976 -9.255 4.275 1.00 71.50 102 LYS A O 1
ATOM 794 N N . ILE A 1 103 ? -18.031 -8.289 3.726 1.00 74.06 103 ILE A N 1
ATOM 795 C CA . ILE A 1 103 ? -17.548 -8.141 5.112 1.00 74.06 103 ILE A CA 1
ATOM 796 C C . ILE A 1 103 ? -18.432 -7.172 5.907 1.00 74.06 103 ILE A C 1
ATOM 798 O O . ILE A 1 103 ? -18.838 -7.489 7.027 1.00 74.06 103 ILE A O 1
ATOM 802 N N . ILE A 1 104 ? -18.747 -6.005 5.332 1.00 73.00 104 ILE A N 1
ATOM 803 C CA . ILE A 1 104 ? -19.589 -4.992 5.983 1.00 73.00 104 ILE A CA 1
ATOM 804 C C . ILE A 1 104 ? -21.003 -5.540 6.182 1.00 73.00 104 ILE A C 1
ATOM 806 O O . ILE A 1 104 ? -21.536 -5.449 7.284 1.00 73.00 104 ILE A O 1
ATOM 810 N N . LEU A 1 105 ? -21.586 -6.168 5.155 1.00 68.06 105 LEU A N 1
ATOM 811 C CA . LEU A 1 105 ? -22.933 -6.728 5.226 1.00 68.06 105 LEU A CA 1
ATOM 812 C C . LEU A 1 105 ? -23.011 -7.901 6.205 1.00 68.06 105 LEU A C 1
ATOM 814 O O . LEU A 1 105 ? -23.975 -7.978 6.950 1.00 68.06 105 LEU A O 1
ATOM 818 N N . GLN A 1 106 ? -22.007 -8.779 6.276 1.00 64.38 106 GLN A N 1
ATOM 819 C CA . GLN A 1 106 ? -21.996 -9.874 7.254 1.00 64.38 106 GLN A CA 1
ATOM 820 C C . GLN A 1 106 ? -21.861 -9.371 8.695 1.00 64.38 106 GLN A C 1
ATOM 822 O O . GLN A 1 106 ? -22.537 -9.891 9.580 1.00 64.38 106 GLN A O 1
ATOM 827 N N . ARG A 1 107 ? -21.035 -8.347 8.953 1.00 60.19 107 ARG A N 1
ATOM 828 C CA . ARG A 1 107 ? -20.934 -7.749 10.296 1.00 60.19 107 ARG A CA 1
ATOM 829 C C . ARG A 1 107 ? -22.189 -6.975 10.689 1.00 60.19 107 ARG A C 1
ATOM 831 O O . ARG A 1 107 ? -22.659 -7.142 11.809 1.00 60.19 107 ARG A O 1
ATOM 838 N N . ALA A 1 108 ? -22.745 -6.182 9.774 1.00 63.50 108 ALA A N 1
ATOM 839 C CA . ALA A 1 108 ? -23.996 -5.465 10.003 1.00 63.50 108 ALA A CA 1
ATOM 840 C C . ALA A 1 108 ? -25.165 -6.442 10.190 1.00 63.50 108 ALA A C 1
ATOM 842 O O . ALA A 1 108 ? -25.925 -6.317 11.142 1.00 63.50 108 ALA A O 1
ATOM 843 N N . SER A 1 109 ? -25.255 -7.476 9.349 1.00 60.06 109 SER A N 1
ATOM 844 C CA . SER A 1 109 ? -26.289 -8.506 9.444 1.00 60.06 109 SER A CA 1
ATOM 845 C C . SER A 1 109 ? -26.215 -9.260 10.763 1.00 60.06 109 SER A C 1
ATOM 847 O O . SER A 1 109 ? -27.261 -9.513 11.333 1.00 60.06 109 SER A O 1
ATOM 849 N N . LYS A 1 110 ? -25.030 -9.598 11.286 1.00 59.00 110 LYS A N 1
ATOM 850 C CA . LYS A 1 110 ? -24.930 -10.291 12.581 1.00 59.00 110 LYS A CA 1
ATOM 851 C C . LYS A 1 110 ? -25.384 -9.411 13.750 1.00 59.00 110 LYS A C 1
ATOM 853 O O . LYS A 1 110 ? -25.959 -9.929 14.694 1.00 59.00 110 LYS A O 1
ATOM 858 N N . SER A 1 111 ? -25.169 -8.096 13.665 1.00 59.75 111 SER A N 1
ATOM 859 C CA . SER A 1 111 ? -25.666 -7.137 14.660 1.00 59.75 111 SER A CA 1
ATOM 860 C C . SER A 1 111 ? -27.177 -6.903 14.556 1.00 59.75 111 SER A C 1
ATOM 862 O O . SER A 1 111 ? -27.809 -6.704 15.581 1.00 59.75 111 SER A O 1
ATOM 864 N N . TYR A 1 112 ? -27.752 -6.940 13.347 1.00 60.41 112 TYR A N 1
ATOM 865 C CA . TYR A 1 112 ? -29.192 -6.740 13.113 1.00 60.41 112 TYR A CA 1
ATOM 866 C C . TYR A 1 112 ? -30.036 -8.018 13.274 1.00 60.41 112 TYR A C 1
ATOM 868 O O . TYR A 1 112 ? -31.187 -7.935 13.679 1.00 60.41 112 TYR A O 1
ATOM 876 N N . PHE A 1 113 ? -29.505 -9.204 12.958 1.00 59.66 113 PHE A N 1
ATOM 877 C CA . PHE A 1 113 ? -30.220 -10.478 13.150 1.00 59.66 113 PHE A CA 1
ATOM 878 C C . PHE A 1 113 ? -30.119 -11.007 14.585 1.00 59.66 113 PHE A C 1
ATOM 880 O O . PHE A 1 113 ? -30.989 -11.759 15.001 1.00 59.66 113 PHE A O 1
ATOM 887 N N . ASN A 1 114 ? -29.107 -10.602 15.362 1.00 55.28 114 ASN A N 1
ATOM 888 C CA . ASN A 1 114 ? -29.054 -10.920 16.794 1.00 55.28 114 ASN A CA 1
ATOM 889 C C . ASN A 1 114 ? -30.015 -10.057 17.634 1.00 55.28 114 ASN A C 1
ATOM 891 O O . ASN A 1 114 ? -30.221 -10.365 18.797 1.00 55.28 114 ASN A O 1
ATOM 895 N N . ASP A 1 115 ? -30.589 -9.002 17.051 1.00 56.88 115 ASP A N 1
ATOM 896 C CA . ASP A 1 115 ? -31.607 -8.143 17.678 1.00 56.88 115 ASP A CA 1
ATOM 897 C C . ASP A 1 115 ? -33.039 -8.654 17.415 1.00 56.88 115 ASP A C 1
ATOM 899 O O . ASP A 1 115 ? -33.970 -8.340 18.144 1.00 56.88 115 ASP A O 1
ATOM 903 N N . LYS A 1 116 ? -33.231 -9.496 16.386 1.00 50.47 116 LYS A N 1
ATOM 904 C CA . LYS A 1 116 ? -34.547 -10.053 16.019 1.00 50.47 116 LYS A CA 1
ATOM 905 C C . LYS A 1 116 ? -34.861 -11.425 16.621 1.00 50.47 116 LYS A C 1
ATOM 907 O O . LYS A 1 116 ? -35.985 -11.883 16.481 1.00 50.47 116 LYS A O 1
ATOM 912 N N . ASN A 1 117 ? -33.912 -12.064 17.304 1.00 51.56 117 ASN A N 1
ATOM 913 C CA . ASN A 1 117 ? -34.128 -13.365 17.952 1.00 51.56 117 ASN A CA 1
ATOM 914 C C . ASN A 1 117 ? -34.683 -13.249 19.387 1.00 51.56 117 ASN A C 1
ATOM 916 O O . ASN A 1 117 ? -34.568 -14.200 20.153 1.00 51.56 117 ASN A O 1
ATOM 920 N N . GLU A 1 118 ? -35.242 -12.099 19.768 1.00 56.75 118 GLU A N 1
ATOM 921 C CA . GLU A 1 118 ? -35.883 -11.905 21.080 1.00 56.75 118 GLU A CA 1
ATOM 922 C C . GLU A 1 118 ? -37.345 -11.431 20.968 1.00 56.75 118 GLU A C 1
ATOM 924 O O . GLU A 1 118 ? -37.991 -11.188 21.981 1.00 56.75 118 GLU A O 1
ATOM 929 N N . ILE A 1 119 ? -37.895 -11.314 19.748 1.00 54.59 119 ILE A N 1
ATOM 930 C CA . ILE A 1 119 ? -39.267 -10.824 19.527 1.00 54.59 119 ILE A CA 1
ATOM 931 C C . ILE A 1 119 ? -40.031 -11.717 18.534 1.00 54.59 119 ILE A C 1
ATOM 933 O O . ILE A 1 119 ? -40.523 -11.222 17.531 1.00 54.59 119 ILE A O 1
ATOM 937 N N . GLU A 1 120 ? -40.116 -13.023 18.803 1.00 48.25 120 GLU A N 1
ATOM 938 C CA . GLU A 1 120 ? -41.285 -13.862 18.468 1.00 48.25 120 GLU A CA 1
ATOM 939 C C . GLU A 1 120 ? -41.437 -14.889 19.620 1.00 48.25 120 GLU A C 1
ATOM 941 O O . GLU A 1 120 ? -40.578 -15.752 19.781 1.00 48.25 120 GLU A O 1
ATOM 946 N N . THR A 1 121 ? -42.278 -14.608 20.629 1.00 40.34 121 THR A N 1
ATOM 947 C CA . THR A 1 121 ? -43.640 -15.183 20.793 1.00 40.34 121 THR A CA 1
ATOM 948 C C . THR A 1 121 ? -43.544 -16.692 21.092 1.00 40.34 121 THR A C 1
ATOM 950 O O . THR A 1 121 ? -43.291 -17.474 20.188 1.00 40.34 121 THR A O 1
ATOM 953 N N . ASP A 1 122 ? -43.538 -17.183 22.338 1.00 41.16 122 ASP A N 1
ATOM 954 C CA . ASP A 1 122 ? -44.665 -17.221 23.294 1.00 41.16 122 ASP A CA 1
ATOM 955 C C . ASP A 1 122 ? -46.045 -17.199 22.611 1.00 41.16 122 ASP A C 1
ATOM 957 O O . ASP A 1 122 ? -46.818 -16.252 22.742 1.00 41.16 122 ASP A O 1
ATOM 961 N N . GLU A 1 123 ? -46.306 -18.249 21.828 1.00 39.38 123 GLU A N 1
ATOM 962 C CA . GLU A 1 123 ? -47.633 -18.871 21.708 1.00 39.38 123 GLU A CA 1
ATOM 963 C C . GLU A 1 123 ? -47.548 -20.347 22.118 1.00 39.38 123 GLU A C 1
ATOM 965 O O . GLU A 1 123 ? -46.623 -21.047 21.639 1.00 39.38 123 GLU A O 1
#

Foldseek 3Di:
DPPVVVVVVVVVVVVVVVVCVVVVVVCVVVVVVVVVVCVVVVVVVVVVVVVVVVVVVVVLLVQLCVVCVVVVHSVVSCVVSVVVVVVVVVVCVVVVVVVVVVVVCVVVCVVVVVVVPPPDDDD